Protein AF-A0A2E4J8Z8-F1 (afdb_monomer_lite)

Structure (mmCIF, N/CA/C/O backbone):
data_AF-A0A2E4J8Z8-F1
#
_entry.id   AF-A0A2E4J8Z8-F1
#
loop_
_atom_site.group_PDB
_atom_site.id
_atom_site.type_symbol
_atom_site.label_atom_id
_atom_site.label_alt_id
_atom_site.label_comp_id
_atom_site.label_asym_id
_atom_site.label_entity_id
_atom_site.label_seq_id
_atom_site.pdbx_PDB_ins_code
_atom_site.Cartn_x
_atom_site.Cartn_y
_atom_site.Cartn_z
_atom_site.occupancy
_atom_site.B_iso_or_equiv
_atom_site.auth_seq_id
_atom_site.auth_comp_id
_atom_site.auth_asym_id
_atom_site.auth_atom_id
_atom_site.pdbx_PDB_model_num
ATOM 1 N N . MET A 1 1 ? -32.009 -0.126 37.909 1.00 56.22 1 MET A N 1
ATOM 2 C CA . MET A 1 1 ? -31.741 -0.936 36.693 1.00 56.22 1 MET A CA 1
ATOM 3 C C . MET A 1 1 ? -31.894 -0.159 35.384 1.00 56.22 1 MET A C 1
ATOM 5 O O . MET A 1 1 ? -31.003 -0.263 34.553 1.00 56.22 1 MET A O 1
ATOM 9 N N . GLN A 1 2 ? -32.946 0.647 35.182 1.00 53.88 2 GLN A N 1
ATOM 10 C CA . GLN A 1 2 ? -33.152 1.379 33.915 1.00 53.88 2 GLN A CA 1
ATOM 11 C C . GLN A 1 2 ? -32.038 2.388 33.575 1.00 53.88 2 GLN A C 1
ATOM 13 O O . GLN A 1 2 ? -31.572 2.406 32.442 1.00 53.88 2 GLN A O 1
ATOM 18 N N . VAL A 1 3 ? -31.539 3.156 34.551 1.00 53.59 3 VAL A N 1
ATOM 19 C CA . VAL A 1 3 ? -30.455 4.141 34.331 1.00 53.59 3 VAL A CA 1
ATOM 20 C C . VAL A 1 3 ? -29.140 3.473 33.907 1.00 53.59 3 VAL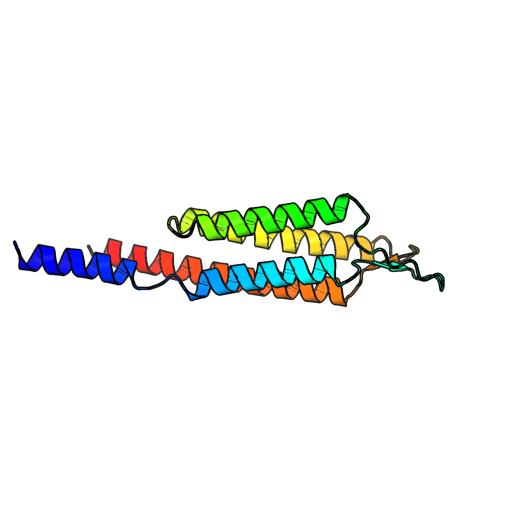 A C 1
ATOM 22 O O . VAL A 1 3 ? -28.444 3.972 33.028 1.00 53.59 3 VAL A O 1
ATOM 25 N N . TYR A 1 4 ? -28.835 2.299 34.470 1.00 54.66 4 TYR A N 1
ATOM 26 C CA . TYR A 1 4 ? -27.637 1.533 34.120 1.00 54.66 4 TYR A CA 1
ATOM 27 C C . TYR A 1 4 ? -27.708 1.012 32.680 1.00 54.66 4 TYR A C 1
ATOM 29 O O . TYR A 1 4 ? -26.746 1.150 31.933 1.00 54.66 4 TYR A O 1
ATOM 37 N N . ASN A 1 5 ? -28.876 0.514 32.255 1.00 52.84 5 ASN A N 1
ATOM 38 C CA . ASN A 1 5 ? -29.102 0.110 30.868 1.00 52.84 5 ASN A CA 1
ATOM 39 C C . ASN A 1 5 ? -29.029 1.293 29.898 1.00 52.84 5 ASN A C 1
ATOM 41 O O . ASN A 1 5 ? -28.460 1.136 28.828 1.00 52.84 5 ASN A O 1
ATOM 45 N N . ILE A 1 6 ? -29.532 2.477 30.254 1.00 56.50 6 ILE A N 1
ATOM 46 C CA . ILE A 1 6 ? -29.454 3.664 29.385 1.00 56.50 6 ILE A CA 1
ATOM 47 C C . ILE A 1 6 ? -27.998 4.121 29.208 1.00 56.50 6 ILE A C 1
ATOM 49 O O . ILE A 1 6 ? -27.589 4.418 28.088 1.00 56.50 6 ILE A O 1
ATOM 53 N N . LEU A 1 7 ? -27.191 4.108 30.275 1.00 52.78 7 LEU A N 1
ATOM 54 C CA . LEU A 1 7 ? -25.760 4.433 30.208 1.00 52.78 7 LEU A CA 1
ATOM 55 C C . LEU A 1 7 ? -24.956 3.377 29.437 1.00 52.78 7 LEU A C 1
ATOM 57 O O . LEU A 1 7 ? -24.102 3.731 28.623 1.00 52.78 7 LEU A O 1
ATOM 61 N N . PHE A 1 8 ? -25.249 2.087 29.634 1.00 54.78 8 PHE A N 1
ATOM 62 C CA . PHE A 1 8 ? -24.602 1.009 28.882 1.00 54.78 8 PHE A CA 1
ATOM 63 C C . PHE A 1 8 ? -24.938 1.089 27.395 1.00 54.78 8 PHE A C 1
ATOM 65 O O . PHE A 1 8 ? -24.037 1.032 26.558 1.00 54.78 8 PHE A O 1
ATOM 72 N N . ASN A 1 9 ? -26.216 1.283 27.074 1.00 53.25 9 ASN A N 1
ATOM 73 C CA . ASN A 1 9 ? -26.690 1.351 25.703 1.00 53.25 9 ASN A CA 1
ATOM 74 C C . ASN A 1 9 ? -26.121 2.607 25.019 1.00 53.25 9 ASN A C 1
ATOM 76 O O . ASN A 1 9 ? -25.494 2.480 23.972 1.00 53.25 9 ASN A O 1
ATOM 80 N N . ASN A 1 10 ? -26.160 3.783 25.663 1.00 52.47 10 ASN A N 1
ATOM 81 C CA . ASN A 1 10 ? -25.529 5.009 25.151 1.00 52.47 10 ASN A CA 1
ATOM 82 C C . ASN A 1 10 ? -24.019 4.873 24.936 1.00 52.47 10 ASN A C 1
ATOM 84 O O . ASN A 1 10 ? -23.537 5.290 23.889 1.00 52.47 10 ASN A O 1
ATOM 88 N N . ASN A 1 11 ? -23.272 4.230 25.837 1.00 51.75 11 ASN A N 1
ATOM 89 C CA . ASN A 1 11 ? -21.843 3.987 25.614 1.00 51.75 11 ASN A CA 1
ATOM 90 C C . ASN A 1 11 ? -21.591 3.019 24.453 1.00 51.75 11 ASN A C 1
ATOM 92 O O . ASN A 1 11 ? -20.653 3.222 23.683 1.00 51.75 11 ASN A O 1
ATOM 96 N N . THR A 1 12 ? -22.443 2.005 24.264 1.00 52.28 12 THR A N 1
ATOM 97 C CA . THR A 1 12 ? -22.362 1.159 23.065 1.00 52.28 12 THR A CA 1
ATOM 98 C C . THR A 1 12 ? -22.761 1.902 21.789 1.00 52.28 12 THR A C 1
ATOM 100 O O . THR A 1 12 ? -22.144 1.677 20.753 1.00 52.28 12 THR A O 1
ATOM 103 N N . TYR A 1 13 ? -23.718 2.835 21.843 1.00 51.72 13 TYR A N 1
ATOM 104 C CA . TYR A 1 13 ? -24.112 3.667 20.705 1.00 51.72 13 TYR A CA 1
ATOM 105 C C . TYR A 1 13 ? -23.062 4.726 20.364 1.00 51.72 13 TYR A C 1
ATOM 107 O O . TYR A 1 13 ? -22.820 4.956 19.185 1.00 51.72 13 TYR A O 1
ATOM 115 N N . ILE A 1 14 ? -22.389 5.322 21.351 1.00 49.16 14 ILE A N 1
ATOM 116 C CA . ILE A 1 14 ? -21.306 6.298 21.158 1.00 49.16 14 ILE A CA 1
ATOM 117 C C . ILE A 1 14 ? -20.052 5.600 20.615 1.00 49.16 14 ILE A C 1
ATOM 119 O O . ILE A 1 14 ? -19.503 6.058 19.617 1.00 49.16 14 ILE A O 1
ATOM 123 N N . ALA A 1 15 ? -19.668 4.435 21.153 1.00 49.53 15 ALA A N 1
ATOM 124 C CA . ALA A 1 15 ? -18.591 3.610 20.588 1.00 49.53 15 ALA A CA 1
ATOM 125 C C . ALA A 1 15 ? -18.903 3.111 19.160 1.00 49.53 15 ALA A C 1
ATOM 127 O O . ALA A 1 15 ? -18.000 2.892 18.356 1.00 49.53 15 ALA A O 1
ATOM 128 N N . LYS A 1 16 ? -20.190 2.953 18.824 1.00 50.44 16 LYS A N 1
ATOM 129 C CA . LYS A 1 16 ? -20.666 2.555 17.490 1.00 50.44 16 LYS A CA 1
ATOM 130 C C . LYS A 1 16 ? -20.801 3.738 16.516 1.00 50.44 16 LYS A C 1
ATOM 132 O O . LYS A 1 16 ? -20.585 3.543 15.324 1.00 50.44 16 LYS A O 1
ATOM 137 N N . ASN A 1 17 ? -21.111 4.948 16.999 1.00 49.94 17 ASN A N 1
ATOM 138 C CA . ASN A 1 17 ? -21.204 6.184 16.201 1.00 49.94 17 ASN A CA 1
ATOM 139 C C . ASN A 1 17 ? -19.858 6.904 16.020 1.00 49.94 17 ASN A C 1
ATOM 141 O O . ASN A 1 17 ? -19.714 7.702 15.092 1.00 49.94 17 ASN A O 1
ATOM 145 N N . MET A 1 18 ? -18.858 6.635 16.859 1.00 59.59 18 MET A N 1
ATOM 146 C CA . MET A 1 18 ? -17.564 7.312 16.824 1.00 59.59 18 MET A CA 1
ATOM 147 C C . MET A 1 18 ? -16.412 6.307 16.760 1.00 59.59 18 MET A C 1
ATOM 149 O O . MET A 1 18 ? -15.881 5.872 17.770 1.00 59.59 18 MET A O 1
ATOM 153 N N . ILE A 1 19 ? -16.014 5.951 15.540 1.00 53.97 19 ILE A N 1
ATOM 154 C CA . ILE A 1 19 ? -14.833 6.455 14.809 1.00 53.97 19 ILE A CA 1
ATOM 155 C C . ILE A 1 19 ? -14.599 5.424 13.698 1.00 53.97 19 ILE A C 1
ATOM 157 O O . ILE A 1 19 ? -14.201 4.291 13.927 1.00 53.97 19 ILE A O 1
ATOM 161 N N . GLN A 1 20 ? -14.986 5.750 12.466 1.00 53.25 20 GLN A N 1
ATOM 162 C CA . GLN A 1 20 ? -14.839 4.807 11.344 1.00 53.25 20 GLN A CA 1
ATOM 163 C C . GLN A 1 20 ? -14.728 5.496 9.981 1.00 53.25 20 GLN A C 1
ATOM 165 O O . GLN A 1 20 ? -14.405 4.854 8.991 1.00 53.25 20 GLN A O 1
ATOM 170 N N . ARG A 1 21 ? -14.962 6.815 9.903 1.00 64.94 21 ARG A N 1
ATOM 171 C CA . ARG A 1 21 ? -15.011 7.530 8.618 1.00 64.94 21 ARG A CA 1
ATOM 172 C C . ARG A 1 21 ? -13.635 7.830 8.022 1.00 64.94 21 ARG A C 1
ATOM 174 O O . ARG A 1 21 ? -13.441 7.613 6.833 1.00 64.94 21 ARG A O 1
ATOM 181 N N . LYS A 1 22 ? -12.668 8.307 8.815 1.00 72.69 22 LYS A N 1
ATOM 182 C CA . LYS A 1 22 ? -11.375 8.776 8.274 1.00 72.69 22 LYS A CA 1
ATOM 183 C C . LYS A 1 22 ? -10.485 7.635 7.764 1.00 72.69 22 LYS A C 1
ATOM 185 O O . LYS A 1 22 ? -9.834 7.788 6.741 1.00 72.69 22 LYS A O 1
ATOM 190 N 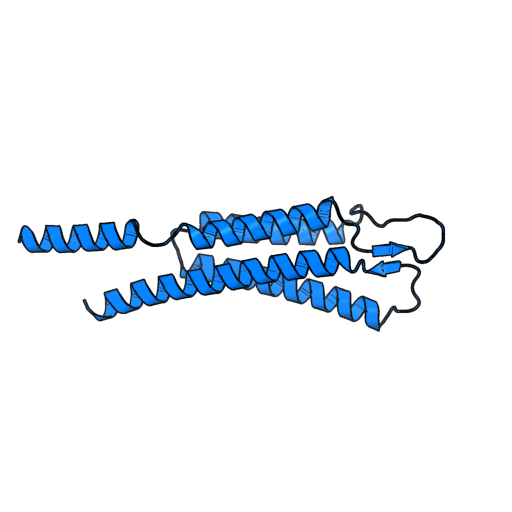N . GLN A 1 23 ? -10.496 6.477 8.426 1.00 79.94 23 GLN A N 1
ATOM 191 C CA . GLN A 1 23 ? -9.677 5.317 8.039 1.00 79.94 23 GLN A CA 1
ATOM 192 C C . GLN A 1 23 ? -10.040 4.790 6.657 1.00 79.94 23 GLN A C 1
ATOM 194 O O . GLN A 1 23 ? -9.171 4.633 5.805 1.00 79.94 23 GLN A O 1
ATOM 199 N N . THR A 1 24 ? -11.331 4.544 6.431 1.00 83.25 24 THR A N 1
ATOM 200 C CA . THR A 1 24 ? -11.825 3.990 5.172 1.00 83.25 24 THR A CA 1
ATOM 201 C C . THR A 1 24 ? -11.584 4.965 4.025 1.00 83.25 24 THR A C 1
ATOM 203 O O . THR A 1 24 ? -11.229 4.526 2.940 1.00 83.25 24 THR A O 1
ATOM 206 N N . LEU A 1 25 ? -11.662 6.281 4.276 1.00 87.56 25 LEU A N 1
ATOM 207 C CA . LEU A 1 25 ? -11.277 7.305 3.298 1.00 87.56 25 LEU A CA 1
ATOM 208 C C . LEU A 1 25 ? -9.798 7.201 2.900 1.00 87.56 25 LEU A C 1
ATOM 210 O O . LEU A 1 25 ? -9.498 7.243 1.711 1.00 87.56 25 LEU A O 1
ATOM 214 N N . TYR A 1 26 ? -8.881 7.012 3.855 1.00 90.50 26 TYR A N 1
ATOM 215 C CA . TYR A 1 26 ? -7.459 6.831 3.540 1.00 90.50 26 TYR A CA 1
ATOM 216 C C . TYR A 1 26 ? -7.183 5.536 2.763 1.00 90.50 26 TYR A C 1
ATOM 218 O O . TYR A 1 26 ? -6.367 5.546 1.843 1.00 90.50 26 TYR A O 1
ATOM 226 N N . ILE A 1 27 ? -7.878 4.440 3.091 1.00 87.44 27 ILE A N 1
ATOM 227 C CA . ILE A 1 27 ? -7.756 3.172 2.352 1.00 87.44 27 ILE A CA 1
ATOM 228 C C . ILE A 1 27 ? -8.266 3.346 0.918 1.00 87.44 27 ILE A C 1
ATOM 230 O O . ILE A 1 27 ? -7.562 2.978 -0.018 1.00 87.44 27 ILE A O 1
ATOM 234 N N . ILE A 1 28 ? -9.442 3.961 0.741 1.00 90.75 28 ILE A N 1
ATOM 235 C CA . ILE A 1 28 ? -10.038 4.218 -0.577 1.00 90.75 28 ILE A CA 1
ATOM 236 C C . ILE A 1 28 ? -9.122 5.114 -1.419 1.00 90.75 28 ILE A C 1
ATOM 238 O O . ILE A 1 28 ? -8.849 4.811 -2.581 1.00 90.75 28 ILE A O 1
ATOM 242 N N . LEU A 1 29 ? -8.602 6.192 -0.832 1.00 91.56 29 LEU A N 1
ATOM 243 C CA . LEU A 1 29 ? -7.710 7.108 -1.534 1.00 91.56 29 LEU A CA 1
ATOM 244 C C . LEU A 1 29 ? -6.415 6.408 -1.962 1.00 91.56 29 LEU A C 1
ATOM 246 O O . LEU A 1 29 ? -5.992 6.557 -3.106 1.00 91.56 29 LEU A O 1
ATOM 250 N N . SER A 1 30 ? -5.837 5.579 -1.085 1.00 90.81 30 SER A N 1
ATOM 251 C CA . SER A 1 30 ? -4.680 4.753 -1.431 1.00 90.81 30 SER A CA 1
ATOM 252 C C . SER A 1 30 ? -4.988 3.784 -2.577 1.00 90.81 30 SER A C 1
ATOM 254 O O . SER A 1 30 ? -4.226 3.727 -3.537 1.00 90.81 30 SER A O 1
ATOM 256 N N . THR A 1 31 ? -6.130 3.086 -2.554 1.00 89.56 31 THR A N 1
ATOM 257 C CA . THR A 1 31 ? -6.510 2.192 -3.663 1.00 89.56 31 THR A CA 1
ATOM 258 C C . THR A 1 31 ? -6.677 2.917 -4.984 1.00 89.56 31 THR A C 1
ATOM 260 O O . THR A 1 31 ? -6.210 2.419 -6.002 1.00 89.56 31 THR A O 1
ATOM 263 N N . ILE A 1 32 ? -7.304 4.096 -4.982 1.00 91.25 32 ILE A N 1
ATOM 264 C CA . ILE A 1 32 ? -7.479 4.890 -6.201 1.00 91.25 32 ILE A CA 1
ATOM 265 C C . ILE A 1 32 ? -6.113 5.300 -6.753 1.00 91.25 32 ILE A C 1
ATOM 267 O O . ILE A 1 32 ? -5.888 5.193 -7.955 1.00 91.25 32 ILE A O 1
ATOM 271 N N . LEU A 1 33 ? -5.185 5.711 -5.886 1.00 90.12 33 LEU A N 1
ATOM 272 C CA . LEU A 1 33 ? -3.816 6.036 -6.282 1.00 90.12 33 LEU A CA 1
ATOM 273 C C . LEU A 1 33 ? -3.083 4.826 -6.865 1.00 90.12 33 LEU A C 1
ATOM 275 O O . LEU A 1 33 ? -2.462 4.971 -7.913 1.00 90.12 33 LEU A O 1
ATOM 279 N N . VAL A 1 34 ? -3.182 3.644 -6.247 1.00 87.94 34 VAL A N 1
ATOM 280 C CA . VAL A 1 34 ? -2.571 2.401 -6.761 1.00 87.94 34 VAL A CA 1
ATOM 281 C C . VAL A 1 34 ? -3.136 2.030 -8.133 1.00 87.94 34 VAL A C 1
ATOM 283 O O . VAL A 1 34 ? -2.378 1.731 -9.050 1.00 87.94 34 VAL A O 1
ATOM 286 N N . ILE A 1 35 ? -4.457 2.102 -8.305 1.00 88.44 35 ILE A N 1
ATOM 287 C CA . ILE A 1 35 ? -5.109 1.794 -9.584 1.00 88.44 35 ILE A CA 1
ATOM 288 C C . ILE A 1 35 ? -4.703 2.811 -10.654 1.00 88.44 35 ILE A C 1
ATOM 290 O O . ILE A 1 35 ? -4.292 2.426 -11.744 1.00 88.44 35 ILE A O 1
ATOM 294 N N . CYS A 1 36 ? -4.782 4.106 -10.342 1.00 87.88 36 CYS A N 1
ATOM 295 C CA . CYS A 1 36 ? -4.454 5.177 -11.279 1.00 87.88 36 CYS A CA 1
ATOM 296 C C . CYS A 1 36 ? -2.988 5.114 -11.713 1.00 87.88 36 CYS A C 1
ATOM 298 O O . CYS A 1 36 ? -2.683 5.201 -12.895 1.00 87.88 36 CYS A O 1
ATOM 300 N N . SER A 1 37 ? -2.073 4.913 -10.773 1.00 85.56 37 SER A N 1
ATOM 301 C CA . SER A 1 37 ? -0.648 4.824 -11.086 1.00 85.56 37 SER A CA 1
ATOM 302 C C . SER A 1 37 ? -0.304 3.612 -11.937 1.00 85.56 37 SER A C 1
ATOM 304 O O . SER A 1 37 ? 0.457 3.750 -12.883 1.00 85.56 37 SER A O 1
ATOM 306 N N . MET A 1 38 ? -0.890 2.448 -11.671 1.00 79.56 38 MET A N 1
ATOM 307 C CA . MET A 1 38 ? -0.646 1.267 -12.495 1.00 79.56 38 MET A CA 1
ATOM 308 C C . MET A 1 38 ? -1.305 1.368 -13.878 1.00 79.56 38 MET A C 1
ATOM 310 O O . MET A 1 38 ? -0.679 1.027 -14.874 1.00 79.56 38 MET A O 1
ATOM 314 N N . VAL A 1 39 ? -2.527 1.888 -13.994 1.00 80.69 39 VAL A N 1
ATOM 315 C CA . VAL A 1 39 ? -3.206 1.979 -15.301 1.00 80.69 39 VAL A CA 1
ATOM 316 C C . VAL A 1 39 ? -2.674 3.134 -16.157 1.00 80.69 39 VAL A C 1
ATOM 318 O O . VAL A 1 39 ? -2.482 2.968 -17.361 1.00 80.69 39 VAL A O 1
ATOM 321 N N . CYS A 1 40 ? -2.440 4.305 -15.562 1.00 80.00 40 CYS A N 1
ATOM 322 C CA . CYS A 1 40 ? -2.143 5.534 -16.302 1.00 80.00 40 CYS A CA 1
ATOM 323 C C . CYS A 1 40 ? -0.643 5.804 -16.472 1.00 80.00 40 CYS A C 1
ATOM 325 O O . CYS A 1 40 ? -0.263 6.511 -17.406 1.00 80.00 40 CYS A O 1
ATOM 327 N N . ILE A 1 41 ? 0.213 5.297 -15.577 1.00 80.56 41 ILE A N 1
ATOM 328 C CA . ILE A 1 41 ? 1.643 5.625 -15.562 1.00 80.56 41 ILE A CA 1
ATOM 329 C C . ILE A 1 41 ? 2.448 4.376 -15.955 1.00 80.56 41 ILE A C 1
ATOM 331 O O . ILE A 1 41 ? 2.371 3.360 -15.265 1.00 80.56 41 ILE A O 1
ATOM 335 N N . PRO A 1 42 ? 3.260 4.420 -17.030 1.00 77.62 42 PRO A N 1
ATOM 336 C CA . PRO A 1 42 ? 4.137 3.303 -17.364 1.00 77.62 42 PRO A CA 1
ATOM 337 C C . PRO A 1 42 ? 5.181 3.133 -16.259 1.00 77.62 42 PRO A C 1
ATOM 339 O O . PRO A 1 42 ? 5.785 4.120 -15.832 1.00 77.62 42 PRO A O 1
ATOM 342 N N . TYR A 1 43 ? 5.405 1.902 -15.800 1.00 77.62 43 TYR A N 1
ATOM 343 C CA . TYR A 1 43 ? 6.346 1.639 -14.706 1.00 77.62 43 TYR A CA 1
ATOM 344 C C . TYR A 1 43 ? 7.809 1.733 -15.162 1.00 77.62 43 TYR A C 1
ATOM 346 O O . TYR A 1 43 ? 8.677 2.045 -14.349 1.00 77.62 43 TYR A O 1
ATOM 354 N N . ALA A 1 44 ? 8.084 1.501 -16.451 1.00 76.56 44 ALA A N 1
ATOM 355 C CA . ALA A 1 44 ? 9.405 1.625 -17.054 1.00 76.56 44 ALA A CA 1
ATOM 356 C C . ALA A 1 44 ? 9.329 2.263 -18.451 1.00 76.56 44 ALA A C 1
ATOM 358 O O . ALA A 1 44 ? 8.353 2.100 -19.188 1.00 76.56 44 ALA A O 1
ATOM 359 N N . ILE A 1 45 ? 10.369 3.014 -18.803 1.00 74.31 45 ILE A N 1
ATOM 360 C CA . ILE A 1 45 ? 10.496 3.771 -20.050 1.00 74.31 45 ILE A CA 1
ATOM 361 C C . ILE A 1 45 ? 11.765 3.298 -20.761 1.00 74.31 45 ILE A C 1
ATOM 363 O O . ILE A 1 45 ? 12.809 3.174 -20.124 1.00 74.31 45 ILE A O 1
ATOM 367 N N . SER A 1 46 ? 11.672 3.015 -22.063 1.00 71.50 46 SER A N 1
ATOM 368 C CA . SER A 1 46 ? 12.836 2.674 -22.886 1.00 71.50 46 SER A CA 1
ATOM 369 C C . SER A 1 46 ? 13.842 3.827 -22.928 1.00 71.50 46 SER A C 1
ATOM 371 O O . SER A 1 46 ? 13.466 4.985 -23.076 1.00 71.50 46 SER A O 1
ATOM 373 N N . ASN A 1 47 ? 15.124 3.492 -22.828 1.00 64.56 47 ASN A N 1
ATOM 374 C CA . ASN A 1 47 ? 16.254 4.408 -22.936 1.00 64.56 47 ASN A CA 1
ATOM 375 C C . ASN A 1 47 ? 16.670 4.649 -24.402 1.00 64.56 47 ASN A C 1
ATOM 377 O O . ASN A 1 47 ? 17.454 5.545 -24.697 1.00 64.56 47 ASN A O 1
ATOM 381 N N . SER A 1 48 ? 16.162 3.830 -25.330 1.00 59.75 48 SER A N 1
ATOM 382 C CA . SER A 1 48 ? 16.356 4.012 -26.770 1.00 59.75 48 SER A CA 1
ATOM 383 C C . SER A 1 48 ? 15.228 4.869 -27.351 1.00 59.75 48 SER A C 1
ATOM 385 O O . SER A 1 48 ? 14.082 4.718 -26.936 1.00 59.75 48 SER A O 1
ATOM 387 N N . ASN A 1 49 ? 15.534 5.716 -28.344 1.00 55.06 49 ASN A N 1
ATOM 388 C CA . ASN A 1 49 ? 14.594 6.608 -29.059 1.00 55.06 49 ASN A CA 1
ATOM 389 C C . ASN A 1 49 ? 13.411 5.892 -29.755 1.00 55.06 49 ASN A C 1
ATOM 391 O O . ASN A 1 49 ? 12.624 6.525 -30.454 1.00 55.06 49 ASN A O 1
ATOM 395 N N . LEU A 1 50 ? 13.302 4.571 -29.615 1.00 53.50 50 LEU A N 1
ATOM 396 C CA . LEU A 1 50 ? 12.125 3.803 -29.980 1.00 53.50 50 LEU A CA 1
ATOM 397 C C . LEU A 1 50 ? 11.195 3.803 -28.764 1.00 53.50 50 LEU A C 1
ATOM 399 O O . LEU A 1 50 ? 11.519 3.206 -27.735 1.00 53.50 50 LEU A O 1
ATOM 403 N N . ASP A 1 51 ? 10.062 4.495 -28.904 1.00 53.19 51 ASP A N 1
ATOM 404 C CA . ASP A 1 51 ? 8.993 4.747 -27.924 1.00 53.19 51 ASP A CA 1
ATOM 405 C C . ASP A 1 51 ? 8.297 3.475 -27.384 1.00 53.19 51 ASP A C 1
ATOM 407 O O . ASP A 1 51 ? 7.070 3.366 -27.318 1.00 53.19 51 ASP A O 1
ATOM 411 N N . HIS A 1 52 ? 9.056 2.479 -26.940 1.00 55.06 52 HIS A N 1
ATOM 412 C CA . HIS A 1 52 ? 8.531 1.359 -26.181 1.00 55.06 52 HIS A CA 1
ATOM 413 C C . HIS A 1 52 ? 8.350 1.792 -24.728 1.00 55.06 52 HIS A C 1
ATOM 415 O O . HIS A 1 52 ? 9.177 1.555 -23.847 1.00 55.06 52 HIS A O 1
ATOM 421 N N . LYS A 1 53 ? 7.223 2.461 -24.477 1.00 56.84 53 LYS A N 1
ATOM 422 C CA . LYS A 1 53 ? 6.660 2.574 -23.132 1.00 56.84 53 LYS A CA 1
ATOM 423 C C . LYS A 1 53 ? 6.165 1.185 -22.744 1.00 56.84 53 LYS A C 1
ATOM 425 O O . LYS A 1 53 ? 5.196 0.702 -23.333 1.00 56.84 53 LYS A O 1
ATOM 430 N N . LEU A 1 54 ? 6.798 0.555 -21.754 1.00 56.94 54 LEU A N 1
ATOM 431 C CA . LEU A 1 54 ? 6.211 -0.614 -21.105 1.00 56.94 54 LEU A CA 1
ATOM 432 C C . LEU A 1 54 ? 5.040 -0.140 -20.239 1.00 56.94 54 LEU A C 1
ATOM 434 O O . LEU A 1 54 ? 5.139 0.102 -19.036 1.00 56.94 54 LEU A O 1
ATOM 438 N N . LEU A 1 55 ? 3.910 0.054 -20.912 1.00 52.88 55 LEU A N 1
ATOM 439 C CA . LEU A 1 55 ? 2.599 0.020 -20.289 1.00 52.88 55 LEU A CA 1
ATOM 440 C C . LEU A 1 55 ? 2.318 -1.412 -19.844 1.00 52.88 55 LEU A C 1
ATOM 442 O O . LEU A 1 55 ? 2.882 -2.363 -20.385 1.00 52.88 55 LEU A O 1
ATOM 446 N N . ILE A 1 56 ? 1.435 -1.556 -18.861 1.00 52.31 56 ILE A N 1
ATOM 447 C CA . ILE A 1 56 ? 1.037 -2.838 -18.283 1.00 52.31 56 ILE A CA 1
ATOM 448 C C . ILE A 1 56 ? 0.382 -3.732 -19.355 1.00 52.31 56 ILE A C 1
ATOM 450 O O . ILE A 1 56 ? -0.832 -3.770 -19.525 1.00 52.31 56 ILE A O 1
ATOM 454 N N . LYS A 1 57 ? 1.215 -4.442 -20.112 1.00 50.41 57 LYS A N 1
ATOM 455 C CA . LYS A 1 57 ? 0.893 -5.664 -20.857 1.00 50.41 57 LYS A CA 1
ATOM 456 C C . LYS A 1 57 ? 1.625 -6.874 -20.274 1.00 50.41 57 LYS A C 1
ATOM 458 O O . LYS A 1 57 ? 1.251 -8.002 -20.578 1.00 50.41 57 LYS A O 1
ATOM 463 N N . ASP A 1 58 ? 2.601 -6.639 -19.397 1.00 60.56 58 ASP A N 1
ATOM 464 C CA . ASP A 1 58 ? 3.313 -7.692 -18.685 1.00 60.56 58 ASP A CA 1
ATOM 465 C C . ASP A 1 58 ? 2.459 -8.268 -17.554 1.00 60.56 58 ASP A C 1
ATOM 467 O O . ASP A 1 58 ? 1.962 -7.558 -16.671 1.00 60.56 58 ASP A O 1
ATOM 471 N N . SER A 1 59 ? 2.321 -9.593 -17.572 1.00 64.25 59 SER A N 1
ATOM 472 C CA . SER A 1 59 ? 1.523 -10.375 -16.623 1.00 64.25 59 SER A CA 1
ATOM 473 C C . SER A 1 59 ? 1.931 -10.141 -15.165 1.00 64.25 59 SER A C 1
ATOM 475 O O . SER A 1 59 ? 1.073 -10.123 -14.283 1.00 64.25 59 SER A O 1
ATOM 477 N N . ALA A 1 60 ? 3.216 -9.889 -14.902 1.00 70.69 60 ALA A N 1
ATOM 478 C CA . ALA A 1 60 ? 3.740 -9.699 -13.553 1.00 70.69 60 ALA A CA 1
ATOM 479 C C . ALA A 1 60 ? 3.197 -8.435 -12.859 1.00 70.69 60 ALA A C 1
ATOM 481 O O . ALA A 1 60 ? 2.814 -8.495 -11.691 1.00 70.69 60 ALA A O 1
ATOM 482 N N . ALA A 1 61 ? 3.112 -7.298 -13.558 1.00 72.00 61 ALA A N 1
ATOM 483 C CA . ALA A 1 61 ? 2.628 -6.045 -12.967 1.00 72.00 61 ALA A CA 1
ATOM 484 C C . ALA A 1 61 ? 1.116 -6.085 -12.670 1.00 72.00 61 ALA A C 1
ATOM 486 O O . ALA A 1 61 ? 0.669 -5.545 -11.656 1.00 72.00 61 ALA A O 1
ATOM 487 N N . LEU A 1 62 ? 0.338 -6.786 -13.506 1.00 76.50 62 LEU A N 1
ATOM 488 C CA . LEU A 1 62 ? -1.093 -7.020 -13.272 1.00 76.50 62 LEU A CA 1
ATOM 489 C C . LEU A 1 62 ? -1.347 -7.854 -12.016 1.00 76.50 62 LEU A C 1
ATOM 491 O O . LEU A 1 62 ? -2.280 -7.566 -11.268 1.00 76.50 62 LEU A O 1
ATOM 495 N N . ILE A 1 63 ? -0.512 -8.862 -11.754 1.00 82.56 63 ILE A N 1
ATOM 496 C CA . ILE A 1 63 ? -0.641 -9.704 -10.558 1.00 82.56 63 ILE A CA 1
ATOM 497 C C . ILE A 1 63 ? -0.482 -8.857 -9.289 1.00 82.56 63 ILE A C 1
ATOM 499 O O . ILE A 1 63 ? -1.294 -8.974 -8.369 1.00 82.56 63 ILE A O 1
ATOM 503 N N . TRP A 1 64 ? 0.501 -7.952 -9.260 1.00 81.88 64 TRP A N 1
ATOM 504 C CA . TRP A 1 64 ? 0.694 -7.026 -8.140 1.00 81.88 64 TRP A CA 1
ATOM 505 C C . TRP A 1 64 ? -0.496 -6.081 -7.950 1.00 81.88 64 TRP A C 1
ATOM 507 O O . TRP A 1 64 ? -0.972 -5.931 -6.824 1.00 81.88 64 TRP A O 1
ATOM 517 N N . LEU A 1 65 ? -1.029 -5.500 -9.032 1.00 83.44 65 LEU A N 1
ATOM 518 C CA . LEU A 1 65 ? -2.233 -4.660 -8.978 1.00 83.44 65 LEU A CA 1
ATOM 519 C C . LEU A 1 65 ? -3.399 -5.398 -8.311 1.00 83.44 65 LEU A C 1
ATOM 521 O O . LEU A 1 65 ? -4.031 -4.879 -7.387 1.00 83.44 65 LEU A O 1
ATOM 525 N N . ILE A 1 66 ? -3.689 -6.604 -8.803 1.00 86.56 66 ILE A N 1
ATOM 526 C CA . ILE A 1 66 ? -4.802 -7.431 -8.334 1.00 86.56 66 ILE A CA 1
ATOM 527 C C . ILE A 1 66 ? -4.609 -7.755 -6.853 1.00 86.56 66 ILE A C 1
ATOM 529 O O . ILE A 1 66 ? -5.548 -7.609 -6.070 1.00 86.56 66 ILE A O 1
ATOM 533 N N . PHE A 1 67 ? -3.387 -8.107 -6.451 1.00 88.25 67 PHE A N 1
ATOM 534 C CA . PHE A 1 67 ? -3.049 -8.376 -5.059 1.00 88.25 67 PHE A CA 1
ATOM 535 C C . PHE A 1 67 ? -3.341 -7.168 -4.151 1.00 88.25 67 PHE A C 1
ATOM 537 O O . PHE A 1 67 ? -4.089 -7.301 -3.179 1.00 88.25 67 PHE A O 1
ATOM 544 N N . PHE A 1 68 ? -2.844 -5.974 -4.499 1.00 88.56 68 PHE A N 1
ATOM 545 C CA . PHE A 1 68 ? -3.080 -4.758 -3.709 1.00 88.56 68 PHE A CA 1
ATOM 546 C C . PHE A 1 68 ? -4.561 -4.382 -3.628 1.00 88.56 68 PHE A C 1
ATOM 548 O O . PHE A 1 68 ? -5.053 -3.998 -2.558 1.00 88.56 68 PHE A O 1
ATOM 555 N N . CYS A 1 69 ? -5.282 -4.514 -4.744 1.00 87.69 69 CYS A N 1
ATOM 556 C CA . CYS A 1 69 ? -6.711 -4.232 -4.804 1.00 87.69 69 CYS A CA 1
ATOM 557 C C . CYS A 1 69 ? -7.500 -5.183 -3.903 1.00 87.69 69 CYS A C 1
ATOM 559 O O . CYS A 1 69 ? -8.287 -4.714 -3.082 1.00 87.69 69 CYS A O 1
ATOM 561 N N . ILE A 1 70 ? -7.252 -6.494 -3.992 1.00 90.38 70 ILE A N 1
ATOM 562 C CA . ILE A 1 70 ? -7.934 -7.506 -3.174 1.00 90.38 70 ILE A CA 1
ATOM 563 C C . ILE A 1 70 ? -7.703 -7.240 -1.684 1.00 90.38 70 ILE A C 1
ATOM 565 O O . ILE A 1 70 ? -8.662 -7.199 -0.914 1.00 90.38 70 ILE A O 1
ATOM 569 N N . PHE A 1 71 ? -6.458 -6.995 -1.270 1.00 89.25 71 PHE A N 1
ATOM 570 C CA . PHE A 1 71 ? -6.136 -6.753 0.139 1.00 89.25 71 PHE A CA 1
ATOM 571 C C . PHE A 1 71 ? -6.824 -5.503 0.695 1.00 89.25 71 PHE A C 1
ATOM 573 O O . PHE A 1 71 ? -7.367 -5.538 1.803 1.00 89.25 71 PHE A O 1
ATOM 580 N N . SER A 1 72 ? -6.869 -4.413 -0.072 1.00 87.88 72 SER A N 1
ATOM 581 C CA . SER A 1 72 ? -7.569 -3.198 0.354 1.00 87.88 72 SER A CA 1
ATOM 582 C C . SER A 1 72 ? -9.082 -3.389 0.386 1.00 87.88 72 SER A C 1
ATOM 584 O O . SER A 1 72 ? -9.745 -2.890 1.293 1.00 87.88 72 SER A O 1
ATOM 586 N N . LEU A 1 73 ? -9.637 -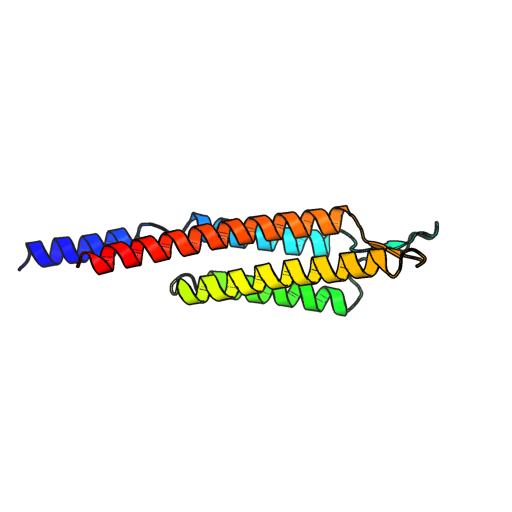4.141 -0.564 1.00 89.94 73 LEU A N 1
ATOM 587 C CA . LEU A 1 73 ? -11.064 -4.444 -0.623 1.00 89.94 73 LEU A CA 1
ATOM 588 C C . LEU A 1 73 ? -11.489 -5.284 0.590 1.00 89.94 73 LEU A C 1
ATOM 590 O O . LEU A 1 73 ? -12.468 -4.959 1.265 1.00 89.94 73 LEU A O 1
ATOM 594 N N . ILE A 1 74 ? -10.692 -6.298 0.945 1.00 89.12 74 ILE A N 1
ATOM 595 C CA . ILE A 1 74 ? -10.888 -7.081 2.170 1.00 89.12 74 ILE A CA 1
ATOM 596 C C . ILE A 1 74 ? -10.772 -6.180 3.406 1.00 89.12 74 ILE A C 1
ATOM 598 O O . ILE A 1 74 ? -11.618 -6.267 4.298 1.00 89.12 74 ILE A O 1
ATOM 602 N N . ALA A 1 75 ? -9.787 -5.276 3.458 1.00 87.06 75 ALA A N 1
ATOM 603 C CA . ALA A 1 75 ? -9.642 -4.329 4.564 1.00 87.06 75 ALA A CA 1
ATOM 604 C C . ALA A 1 75 ? -10.878 -3.424 4.732 1.00 87.06 75 ALA A C 1
ATOM 606 O O . ALA A 1 75 ? -11.294 -3.156 5.861 1.00 87.06 75 ALA A O 1
ATOM 607 N N . ILE A 1 76 ? -11.499 -2.988 3.631 1.00 86.56 76 ILE A N 1
ATOM 608 C CA . ILE A 1 76 ? -12.734 -2.190 3.653 1.00 86.56 76 ILE A CA 1
ATOM 609 C C . ILE A 1 76 ? -13.900 -3.015 4.213 1.00 86.56 76 ILE A C 1
ATOM 611 O O . ILE A 1 76 ? -14.595 -2.550 5.116 1.00 86.56 76 ILE A O 1
ATOM 615 N N . PHE A 1 77 ? -14.092 -4.257 3.758 1.00 86.75 77 PHE A N 1
ATOM 616 C CA . PHE A 1 77 ? -15.166 -5.122 4.269 1.00 86.75 77 PHE A CA 1
ATOM 617 C C . PHE A 1 77 ? -14.959 -5.558 5.723 1.00 86.75 77 PHE A C 1
ATOM 619 O O . PHE A 1 77 ? -15.926 -5.782 6.453 1.00 86.75 77 PHE A O 1
ATOM 626 N N . LYS A 1 78 ? -13.708 -5.627 6.186 1.00 83.25 78 LYS A N 1
ATOM 627 C CA . LYS A 1 78 ? -13.354 -5.954 7.572 1.00 83.25 78 LYS A CA 1
ATOM 628 C C . LYS A 1 78 ? -13.491 -4.780 8.544 1.00 83.25 78 LYS A C 1
ATOM 630 O O . LYS A 1 78 ? -13.032 -4.899 9.676 1.00 83.25 78 LYS A O 1
ATOM 635 N N . PHE A 1 79 ? -14.201 -3.710 8.174 1.00 77.38 79 PHE A N 1
ATOM 636 C CA . PHE A 1 79 ? -14.426 -2.530 9.020 1.00 77.38 79 PHE A CA 1
ATOM 637 C C . PHE A 1 79 ? -14.891 -2.857 10.449 1.00 77.38 79 PHE A C 1
ATOM 639 O O . PHE A 1 79 ? -14.486 -2.184 11.394 1.00 77.38 79 PHE A O 1
ATOM 646 N N . LYS A 1 80 ? -15.708 -3.903 10.630 1.00 75.62 80 LYS A N 1
ATOM 647 C CA . LYS A 1 80 ? -16.215 -4.314 11.952 1.00 75.62 80 LYS A CA 1
ATOM 648 C C . LYS A 1 80 ? -15.128 -4.878 12.875 1.00 75.62 80 LYS A C 1
ATOM 650 O O . LYS A 1 80 ? -15.222 -4.701 14.084 1.00 75.62 80 LYS A O 1
ATOM 655 N N . ASN A 1 81 ? -14.099 -5.517 12.318 1.00 82.38 81 ASN A N 1
ATOM 656 C CA . ASN A 1 81 ? -13.024 -6.160 13.071 1.00 82.38 81 ASN A CA 1
ATOM 657 C C . ASN A 1 81 ? -11.734 -5.349 12.930 1.00 82.38 81 ASN A C 1
ATOM 659 O O . ASN A 1 81 ? -10.918 -5.630 12.053 1.00 82.38 81 ASN A O 1
ATOM 663 N N . ARG A 1 82 ? -11.530 -4.376 13.824 1.00 81.81 82 ARG A N 1
ATOM 664 C CA . ARG A 1 82 ? -10.345 -3.493 13.843 1.00 81.81 82 ARG A CA 1
ATOM 665 C C . ARG A 1 82 ? -9.004 -4.219 13.762 1.00 81.81 82 ARG A C 1
ATOM 667 O O . ARG A 1 82 ? -8.254 -3.881 12.850 1.00 81.81 82 ARG A O 1
ATOM 674 N N . PRO A 1 83 ? -8.720 -5.255 14.574 1.00 84.12 83 PRO A N 1
ATOM 675 C CA . PRO A 1 83 ? -7.439 -5.955 14.489 1.00 84.12 83 PRO A CA 1
ATOM 676 C C . PRO A 1 83 ? -7.232 -6.633 13.126 1.00 84.12 83 PRO A C 1
ATOM 678 O O . PRO A 1 83 ? -6.142 -6.583 12.559 1.00 84.12 83 PRO A O 1
ATOM 681 N N . GLN A 1 84 ? -8.293 -7.208 12.542 1.00 87.56 84 GLN A N 1
ATOM 682 C CA . GLN A 1 84 ? -8.219 -7.804 11.202 1.00 87.56 84 GLN A CA 1
ATOM 683 C C . GLN A 1 84 ? -8.015 -6.728 10.130 1.00 87.56 84 GLN A C 1
ATOM 685 O O . GLN A 1 84 ? -7.174 -6.893 9.253 1.00 87.56 84 GLN A O 1
ATOM 690 N N . GLN A 1 85 ? -8.740 -5.610 10.211 1.00 87.88 85 GLN A N 1
ATOM 691 C CA . GLN A 1 85 ? -8.572 -4.470 9.309 1.00 87.88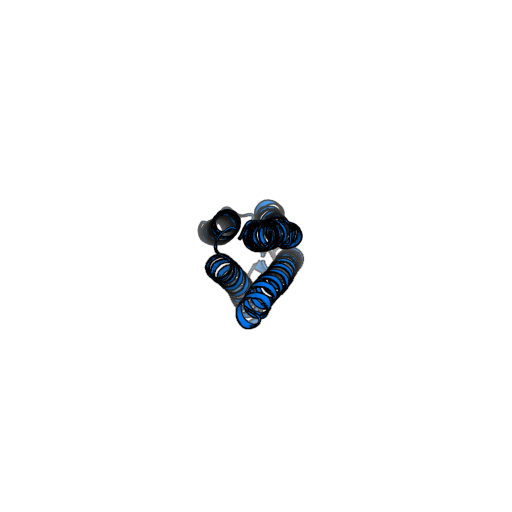 85 GLN A CA 1
ATOM 692 C C . GLN A 1 85 ? -7.131 -3.934 9.350 1.00 87.88 85 GLN A C 1
ATOM 694 O O . GLN A 1 85 ? -6.541 -3.665 8.304 1.00 87.88 85 GLN A O 1
ATOM 699 N N . LEU A 1 86 ? -6.548 -3.840 10.546 1.00 89.44 86 LEU A N 1
ATOM 700 C CA . LEU A 1 86 ? -5.174 -3.400 10.773 1.00 89.44 86 LEU A CA 1
ATOM 701 C C . LEU A 1 86 ? -4.162 -4.363 10.130 1.00 89.44 86 LEU A C 1
ATOM 703 O O . LEU A 1 86 ? -3.239 -3.900 9.461 1.00 89.44 86 LEU A O 1
ATOM 707 N N . TYR A 1 87 ? -4.373 -5.678 10.254 1.00 92.19 87 TYR A N 1
ATOM 708 C CA . TYR A 1 87 ? -3.542 -6.701 9.610 1.00 92.19 87 TYR A CA 1
ATOM 709 C C . TYR A 1 87 ? -3.524 -6.560 8.080 1.00 92.19 87 TYR A C 1
ATOM 711 O O . TYR A 1 87 ? -2.449 -6.505 7.484 1.00 92.19 87 TYR A O 1
ATOM 719 N N . TYR A 1 88 ? -4.690 -6.415 7.438 1.00 91.81 88 TYR A N 1
ATOM 720 C CA . TYR A 1 88 ? -4.755 -6.244 5.979 1.00 91.81 88 TYR A CA 1
ATOM 721 C C . TYR A 1 88 ? -4.110 -4.935 5.513 1.00 91.81 88 TYR A C 1
ATOM 723 O O . TYR A 1 88 ? -3.370 -4.935 4.531 1.00 91.81 88 TYR A O 1
ATOM 731 N N . VAL A 1 89 ? -4.329 -3.826 6.229 1.00 92.38 89 VAL A N 1
ATOM 732 C CA . VAL A 1 89 ? -3.699 -2.532 5.907 1.00 92.38 89 VAL A CA 1
ATOM 733 C C . VAL A 1 89 ? -2.179 -2.593 6.080 1.00 92.38 89 VAL A C 1
ATOM 735 O O . VAL A 1 89 ? -1.449 -2.052 5.251 1.00 92.38 89 VAL A O 1
ATOM 738 N N . GLN A 1 90 ? -1.684 -3.268 7.121 1.00 92.69 90 GLN A N 1
ATOM 739 C CA . GLN A 1 90 ? -0.251 -3.491 7.322 1.00 92.69 90 GLN A CA 1
ATOM 740 C C . GLN A 1 90 ? 0.356 -4.372 6.233 1.00 92.69 90 GLN A C 1
ATOM 742 O O . GLN A 1 90 ? 1.416 -4.026 5.717 1.00 92.69 90 GLN A O 1
ATOM 747 N N . GLY A 1 91 ? -0.319 -5.462 5.863 1.00 92.88 91 GLY A N 1
ATOM 748 C CA . GLY A 1 91 ? 0.103 -6.329 4.765 1.00 92.88 91 GLY A CA 1
ATOM 749 C C . GLY A 1 91 ? 0.203 -5.561 3.449 1.00 92.88 91 GLY A C 1
ATOM 750 O O . GLY A 1 91 ? 1.223 -5.643 2.770 1.00 92.88 91 GLY A O 1
ATOM 751 N N . ASN A 1 92 ? -0.795 -4.727 3.140 1.00 92.88 92 ASN A N 1
ATOM 752 C CA . ASN A 1 92 ? -0.768 -3.905 1.932 1.00 92.88 92 ASN A CA 1
ATOM 753 C C . ASN A 1 92 ? 0.354 -2.865 1.944 1.00 92.88 92 ASN A C 1
ATOM 755 O O . ASN A 1 92 ? 1.054 -2.695 0.949 1.00 92.88 92 ASN A O 1
ATOM 759 N N . LEU A 1 93 ? 0.570 -2.202 3.081 1.00 93.88 93 LEU A N 1
ATOM 760 C CA . LEU A 1 93 ? 1.672 -1.256 3.243 1.00 93.88 93 LEU A CA 1
ATOM 761 C C . LEU A 1 93 ? 3.039 -1.935 3.064 1.00 93.88 93 LEU A C 1
ATOM 763 O O . LEU A 1 93 ? 3.895 -1.399 2.365 1.00 93.88 93 LEU A O 1
ATOM 767 N N . LEU A 1 94 ? 3.236 -3.118 3.654 1.00 94.12 94 LEU A N 1
ATOM 768 C CA . LEU A 1 94 ? 4.460 -3.903 3.479 1.00 94.12 94 LEU A CA 1
ATOM 769 C C . LEU A 1 94 ? 4.650 -4.345 2.028 1.00 94.12 94 LEU A C 1
ATOM 771 O O . LEU A 1 94 ? 5.765 -4.268 1.520 1.00 94.12 94 LEU A O 1
ATOM 775 N N . GLY A 1 95 ? 3.575 -4.746 1.348 1.00 92.00 95 GLY A N 1
ATOM 776 C CA . GLY A 1 95 ? 3.627 -5.101 -0.066 1.00 92.00 95 GLY A CA 1
ATOM 777 C C . GLY A 1 95 ? 4.068 -3.925 -0.944 1.00 92.00 95 GLY A C 1
ATOM 778 O O . GLY A 1 95 ? 4.941 -4.103 -1.789 1.00 92.00 95 GLY A O 1
ATOM 779 N N . ILE A 1 96 ? 3.546 -2.712 -0.710 1.00 92.00 96 ILE A N 1
ATOM 780 C CA . ILE A 1 96 ? 3.967 -1.515 -1.462 1.00 92.00 96 ILE A CA 1
ATOM 781 C C . ILE A 1 96 ? 5.444 -1.205 -1.202 1.00 92.00 96 ILE A C 1
ATOM 783 O O . ILE A 1 96 ? 6.190 -0.935 -2.140 1.00 92.00 96 ILE A O 1
ATOM 787 N N . ILE A 1 97 ? 5.891 -1.278 0.055 1.00 93.38 97 ILE A N 1
ATOM 788 C CA . ILE A 1 97 ? 7.302 -1.060 0.408 1.00 93.38 97 ILE A CA 1
ATOM 789 C C . ILE A 1 97 ? 8.199 -2.109 -0.263 1.00 93.38 97 ILE A C 1
ATOM 791 O O . ILE A 1 97 ? 9.247 -1.760 -0.801 1.00 93.38 97 ILE A O 1
ATOM 795 N N . SER A 1 98 ? 7.785 -3.379 -0.269 1.00 92.19 98 SER A N 1
ATOM 796 C CA . SER A 1 98 ? 8.514 -4.460 -0.935 1.00 92.19 98 SER A CA 1
ATOM 797 C C . SER A 1 98 ? 8.620 -4.223 -2.441 1.00 92.19 98 SER A C 1
ATOM 799 O O . SER A 1 98 ? 9.712 -4.342 -2.990 1.00 92.19 98 SER A O 1
ATOM 801 N N . LEU A 1 99 ? 7.532 -3.807 -3.095 1.00 89.44 99 LEU A N 1
ATOM 802 C CA . LEU A 1 99 ? 7.541 -3.463 -4.516 1.00 89.44 99 LEU A CA 1
ATOM 803 C C . LEU A 1 99 ? 8.499 -2.298 -4.807 1.00 89.44 99 LEU A C 1
ATOM 805 O O . LEU A 1 99 ? 9.298 -2.382 -5.736 1.00 89.44 99 LEU A O 1
ATOM 809 N N . LEU A 1 100 ? 8.471 -1.239 -3.993 1.00 90.31 100 LEU A N 1
ATOM 810 C CA . LEU A 1 100 ? 9.386 -0.102 -4.130 1.00 90.31 100 LEU A CA 1
ATOM 811 C C . LEU A 1 100 ? 10.854 -0.514 -3.946 1.00 90.31 100 LEU A C 1
ATOM 813 O O . LEU A 1 100 ? 11.708 -0.064 -4.706 1.00 90.31 100 LEU A O 1
ATOM 817 N N . LEU A 1 101 ? 11.147 -1.394 -2.984 1.00 91.06 101 LEU A N 1
ATOM 818 C CA . LEU A 1 101 ? 12.489 -1.946 -2.775 1.00 91.06 101 LEU A CA 1
ATOM 819 C C . LEU A 1 101 ? 12.963 -2.769 -3.976 1.00 91.06 101 LEU A C 1
ATOM 821 O O . LEU A 1 101 ? 14.105 -2.609 -4.397 1.00 91.06 101 LEU A O 1
ATOM 825 N N . ILE A 1 102 ? 12.094 -3.609 -4.550 1.00 87.88 102 ILE A N 1
ATOM 826 C CA . ILE A 1 102 ? 12.408 -4.406 -5.746 1.00 87.88 102 ILE A CA 1
ATOM 827 C C . ILE A 1 102 ? 12.704 -3.488 -6.935 1.00 87.88 102 ILE A C 1
ATOM 829 O O . ILE A 1 102 ? 13.706 -3.684 -7.618 1.00 87.88 102 ILE A O 1
ATOM 833 N N . LEU A 1 103 ? 11.880 -2.460 -7.158 1.00 85.38 103 LEU A N 1
ATOM 834 C CA . LEU A 1 103 ? 12.106 -1.467 -8.212 1.00 85.38 103 LEU A CA 1
ATOM 835 C C . LEU A 1 103 ? 13.419 -0.704 -7.998 1.00 85.38 103 LEU A C 1
ATOM 837 O O . LEU A 1 103 ? 14.201 -0.523 -8.927 1.00 85.38 103 LEU A O 1
ATOM 841 N N . TYR A 1 104 ? 13.700 -0.277 -6.770 1.00 86.75 104 TYR A N 1
ATOM 842 C CA . TYR A 1 104 ? 14.937 0.433 -6.465 1.00 86.75 104 TYR A CA 1
ATOM 843 C C . TYR A 1 104 ? 16.178 -0.451 -6.654 1.00 86.75 104 TYR A C 1
ATOM 845 O O . TYR A 1 104 ? 17.142 -0.026 -7.289 1.00 86.75 104 TYR A O 1
ATOM 853 N N . ALA A 1 105 ? 16.135 -1.698 -6.177 1.00 87.38 105 ALA A N 1
ATOM 854 C CA . ALA A 1 105 ? 17.194 -2.673 -6.412 1.00 87.38 105 ALA A CA 1
ATOM 855 C C . ALA A 1 105 ? 17.384 -2.919 -7.915 1.00 87.38 105 ALA A C 1
ATOM 857 O O . ALA A 1 105 ? 18.513 -2.893 -8.396 1.00 87.38 105 ALA A O 1
ATOM 858 N N . TYR A 1 106 ? 16.292 -3.071 -8.671 1.00 81.38 106 TYR A N 1
ATOM 859 C CA . TYR A 1 106 ? 16.362 -3.228 -10.120 1.00 81.38 106 TYR A CA 1
ATOM 860 C C . TYR A 1 106 ? 17.079 -2.040 -10.778 1.00 81.38 106 TYR A C 1
ATOM 862 O O . TYR A 1 106 ? 18.023 -2.253 -11.531 1.00 81.38 106 TYR A O 1
ATOM 870 N N . ASN A 1 107 ? 16.727 -0.798 -10.431 1.00 80.56 107 ASN A N 1
ATOM 871 C CA . ASN A 1 107 ? 17.430 0.387 -10.940 1.00 80.56 107 ASN A CA 1
ATOM 872 C C . ASN A 1 107 ? 18.930 0.385 -10.620 1.00 80.56 107 ASN A C 1
ATOM 874 O O . ASN A 1 107 ? 19.715 0.790 -11.468 1.00 80.56 107 ASN A O 1
ATOM 878 N N . LEU A 1 108 ? 19.331 -0.034 -9.415 1.00 81.75 108 LEU A N 1
ATOM 879 C CA . LEU A 1 108 ? 20.738 -0.033 -9.003 1.00 81.75 108 LEU A CA 1
ATOM 880 C C . LEU A 1 108 ? 21.566 -1.107 -9.718 1.00 81.75 108 LEU A C 1
ATOM 882 O O . LEU A 1 108 ? 22.682 -0.831 -10.154 1.00 81.75 108 LEU A O 1
ATOM 886 N N . TYR A 1 109 ? 21.035 -2.326 -9.831 1.00 79.94 109 TYR A N 1
ATOM 887 C CA . TYR A 1 109 ? 21.762 -3.454 -10.421 1.00 79.94 109 TYR A CA 1
ATOM 888 C C . TYR A 1 109 ? 21.740 -3.445 -11.950 1.00 79.94 109 TYR A C 1
ATOM 890 O O . TYR A 1 109 ? 22.670 -3.943 -12.579 1.00 79.94 109 TYR A O 1
ATOM 898 N N . TYR A 1 110 ? 20.704 -2.862 -12.549 1.00 71.00 110 TYR A N 1
ATOM 899 C CA . TYR A 1 110 ? 20.465 -2.913 -13.987 1.00 71.00 110 TYR A CA 1
ATOM 900 C C . TYR A 1 110 ? 20.585 -1.544 -14.667 1.00 71.00 110 TYR A C 1
ATOM 902 O O . TYR A 1 110 ? 19.970 -1.308 -15.703 1.00 71.00 110 TYR A O 1
ATOM 910 N N . THR A 1 111 ? 21.427 -0.656 -14.131 1.00 58.75 111 THR A N 1
ATOM 911 C CA . THR A 1 111 ? 21.683 0.710 -14.643 1.00 58.75 111 THR A CA 1
ATOM 912 C C . THR A 1 111 ? 22.041 0.795 -16.136 1.00 58.75 111 THR A C 1
ATOM 914 O O . THR A 1 111 ? 21.926 1.869 -16.721 1.00 58.75 111 THR A O 1
ATOM 917 N N . GLN A 1 112 ? 22.452 -0.313 -16.765 1.00 55.34 112 GLN A N 1
ATOM 918 C CA . GLN A 1 112 ? 22.814 -0.399 -18.186 1.00 55.34 112 GLN A CA 1
ATOM 919 C C . GLN A 1 112 ? 21.724 -1.002 -19.094 1.00 55.34 112 GLN A C 1
ATOM 921 O O . GLN A 1 112 ? 21.959 -1.180 -20.289 1.00 55.34 112 GLN A O 1
ATOM 926 N N . LEU A 1 113 ? 20.545 -1.346 -18.565 1.00 60.12 113 LEU A N 1
ATOM 927 C CA . LEU A 1 113 ? 19.470 -1.931 -19.368 1.00 60.12 113 LEU A CA 1
ATOM 928 C C . LEU A 1 113 ? 18.731 -0.886 -20.210 1.00 60.12 113 LEU A C 1
ATOM 930 O O . LEU A 1 113 ? 18.683 0.305 -19.909 1.00 60.12 113 LEU A O 1
ATOM 934 N N . THR A 1 114 ? 18.091 -1.375 -21.271 1.00 64.19 114 THR A N 1
ATOM 935 C CA . THR A 1 114 ? 17.275 -0.606 -22.219 1.00 64.19 114 THR A CA 1
ATOM 936 C C . THR A 1 114 ? 16.077 0.096 -21.586 1.00 64.19 114 THR A C 1
ATOM 938 O O . THR A 1 114 ? 15.390 0.804 -22.306 1.00 64.19 114 THR A O 1
ATOM 941 N N . TYR A 1 115 ? 15.799 -0.082 -20.290 1.00 69.38 115 TYR A N 1
ATOM 942 C CA . TYR A 1 115 ? 14.624 0.452 -19.608 1.00 69.38 115 TYR A CA 1
ATOM 943 C C . TYR A 1 115 ? 14.991 1.095 -18.269 1.00 69.38 115 TYR A C 1
ATOM 945 O O . TYR A 1 115 ? 15.659 0.483 -17.440 1.00 69.38 115 TYR A O 1
ATOM 953 N N . ILE A 1 116 ? 14.493 2.309 -18.041 1.00 76.50 116 ILE A N 1
ATOM 954 C CA . ILE A 1 116 ? 14.609 3.051 -16.784 1.00 76.50 116 ILE A CA 1
ATOM 955 C C . ILE A 1 116 ? 13.253 3.023 -16.083 1.00 76.50 116 ILE A C 1
ATOM 957 O O . ILE A 1 116 ? 12.221 3.282 -16.707 1.00 76.50 116 ILE A O 1
ATOM 961 N N . ILE A 1 117 ? 13.230 2.741 -14.780 1.00 81.19 117 ILE A N 1
ATOM 962 C CA . ILE A 1 117 ? 11.986 2.803 -14.004 1.00 81.19 117 ILE A CA 1
ATOM 963 C C . ILE A 1 117 ? 11.502 4.250 -13.917 1.00 81.19 117 ILE A C 1
ATOM 965 O O . ILE A 1 117 ? 12.256 5.180 -13.631 1.00 81.19 117 ILE A O 1
ATOM 969 N N . ASN A 1 118 ? 10.206 4.436 -14.127 1.00 84.94 118 ASN A N 1
ATOM 970 C CA . ASN A 1 118 ? 9.588 5.745 -14.137 1.00 84.94 118 ASN A CA 1
ATOM 971 C C . ASN A 1 118 ? 9.491 6.324 -12.719 1.00 84.94 118 ASN A C 1
ATOM 973 O O . ASN A 1 118 ? 8.746 5.832 -11.870 1.00 84.94 118 ASN A O 1
ATOM 977 N N . TRP A 1 119 ? 10.188 7.432 -12.481 1.00 84.88 119 TRP A N 1
ATOM 978 C CA . TRP A 1 119 ? 10.155 8.147 -11.205 1.00 84.88 119 TRP A CA 1
ATOM 979 C C . TRP A 1 119 ? 8.749 8.600 -10.800 1.00 84.88 119 TRP A C 1
ATOM 981 O O . TRP A 1 119 ? 8.420 8.567 -9.615 1.00 84.88 119 TRP A O 1
ATOM 991 N N . VAL A 1 120 ? 7.891 8.958 -11.763 1.00 87.69 120 VAL A N 1
ATOM 992 C CA . VAL A 1 120 ? 6.500 9.359 -11.493 1.00 87.69 120 VAL A CA 1
ATOM 993 C C . VAL A 1 120 ? 5.696 8.174 -10.950 1.00 87.69 120 VAL A C 1
ATOM 995 O O . VAL A 1 120 ? 4.923 8.331 -10.002 1.00 87.69 120 VAL A O 1
ATOM 998 N N . PHE A 1 121 ? 5.928 6.971 -11.488 1.00 87.25 121 PHE A N 1
ATOM 999 C CA . PHE A 1 121 ? 5.309 5.743 -10.991 1.00 87.25 121 PHE A CA 1
ATOM 1000 C C . PHE A 1 121 ? 5.738 5.473 -9.542 1.00 87.25 121 PHE A C 1
ATOM 1002 O O . PHE A 1 121 ? 4.894 5.368 -8.650 1.00 87.25 121 PHE A O 1
ATOM 1009 N N . THR A 1 122 ? 7.046 5.473 -9.277 1.00 89.19 122 THR A N 1
ATOM 1010 C CA . THR A 1 122 ? 7.612 5.253 -7.936 1.00 89.19 122 THR A CA 1
ATOM 1011 C C . THR A 1 122 ? 7.105 6.277 -6.913 1.00 89.19 122 THR A C 1
ATOM 1013 O O . THR A 1 122 ? 6.755 5.915 -5.785 1.00 89.19 122 THR A O 1
ATOM 1016 N N . LEU A 1 123 ? 7.001 7.551 -7.305 1.00 91.38 123 LEU A N 1
ATOM 1017 C CA . LEU A 1 123 ? 6.478 8.620 -6.452 1.00 91.38 123 LEU A CA 1
ATOM 1018 C C . LEU A 1 123 ? 5.003 8.382 -6.105 1.00 91.38 123 LEU A C 1
ATOM 1020 O O . LEU A 1 123 ? 4.620 8.453 -4.938 1.00 91.38 123 LEU A O 1
ATOM 1024 N N . SER A 1 124 ? 4.178 8.055 -7.101 1.00 90.81 124 SER A N 1
ATOM 1025 C CA . SER A 1 124 ? 2.746 7.811 -6.900 1.00 90.81 124 SER A CA 1
ATOM 1026 C C . SER A 1 124 ? 2.472 6.608 -5.982 1.00 90.81 124 SER A C 1
ATOM 1028 O O . SER A 1 124 ? 1.654 6.710 -5.065 1.00 90.81 124 SER A O 1
ATOM 1030 N N . MET A 1 125 ? 3.227 5.514 -6.140 1.00 90.94 125 MET A N 1
ATOM 1031 C CA . MET A 1 125 ? 3.206 4.349 -5.244 1.00 90.94 125 MET A CA 1
ATOM 1032 C C . MET A 1 125 ? 3.622 4.717 -3.816 1.00 90.94 125 MET A C 1
ATOM 1034 O O . MET A 1 125 ? 2.986 4.296 -2.849 1.00 90.94 125 MET A O 1
ATOM 1038 N N . SER A 1 126 ? 4.655 5.550 -3.669 1.00 92.94 126 SER A N 1
ATOM 1039 C CA . SER A 1 126 ? 5.110 6.025 -2.357 1.00 92.94 126 SER A CA 1
ATOM 1040 C C . SER A 1 126 ? 4.028 6.847 -1.652 1.00 92.94 126 SER A C 1
ATOM 1042 O O . SER A 1 126 ? 3.755 6.629 -0.471 1.00 92.94 126 SER A O 1
ATOM 1044 N N . ILE A 1 127 ? 3.341 7.731 -2.384 1.00 94.06 127 ILE A N 1
ATOM 1045 C CA . ILE A 1 127 ? 2.206 8.509 -1.868 1.00 94.06 127 ILE A CA 1
ATOM 1046 C C . ILE A 1 127 ? 1.055 7.581 -1.446 1.00 94.06 127 ILE A C 1
ATOM 1048 O O . ILE A 1 127 ?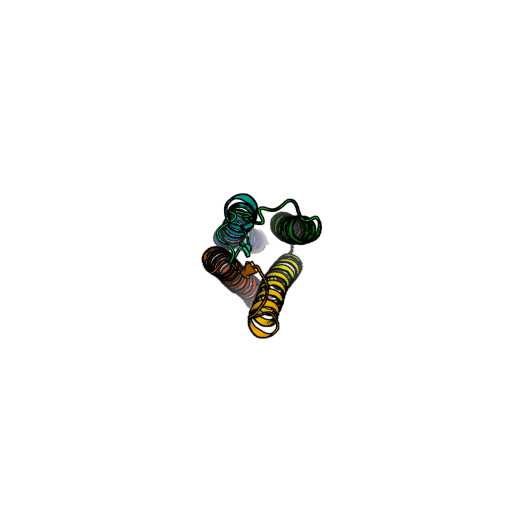 0.476 7.766 -0.373 1.00 94.06 127 ILE A O 1
ATOM 1052 N N . ALA A 1 128 ? 0.749 6.543 -2.229 1.00 92.81 128 ALA A N 1
ATOM 1053 C CA . ALA A 1 128 ? -0.251 5.544 -1.850 1.00 92.81 128 ALA A CA 1
ATOM 1054 C C . ALA A 1 128 ? 0.119 4.810 -0.545 1.00 92.81 128 ALA A C 1
ATOM 1056 O O . ALA A 1 128 ? -0.747 4.597 0.315 1.00 92.81 128 ALA A O 1
ATOM 1057 N N . GLY A 1 129 ? 1.402 4.484 -0.363 1.00 92.88 129 GLY A N 1
ATOM 1058 C CA . GLY A 1 129 ? 1.943 3.920 0.875 1.00 92.88 129 GLY A CA 1
ATOM 1059 C C . GLY A 1 129 ? 1.796 4.859 2.078 1.00 92.88 129 GLY A C 1
ATOM 1060 O O . GLY A 1 129 ? 1.406 4.413 3.160 1.00 92.88 129 GLY A O 1
ATOM 1061 N N . LEU A 1 130 ? 2.016 6.167 1.896 1.00 95.00 130 LEU A N 1
ATOM 1062 C CA . LEU A 1 130 ? 1.796 7.173 2.944 1.00 95.00 130 LEU A CA 1
ATOM 1063 C C . LEU A 1 130 ? 0.329 7.220 3.394 1.00 95.00 130 LEU A C 1
ATOM 1065 O O . LEU A 1 130 ? 0.055 7.272 4.595 1.00 95.00 130 LEU A O 1
ATOM 1069 N N . PHE A 1 131 ? -0.628 7.131 2.466 1.00 93.31 131 PHE A N 1
ATOM 1070 C CA . PHE A 1 131 ? -2.046 7.064 2.831 1.00 93.31 131 PHE A CA 1
ATOM 1071 C C . PHE A 1 131 ? -2.396 5.796 3.614 1.00 93.31 131 PHE A C 1
ATOM 1073 O O . PHE A 1 131 ? -3.129 5.878 4.601 1.00 93.31 131 PHE A O 1
ATOM 1080 N N . LEU A 1 132 ? -1.827 4.639 3.262 1.00 92.38 132 LEU A N 1
ATOM 1081 C CA . LEU A 1 132 ? -1.990 3.416 4.061 1.00 92.38 132 LEU A CA 1
ATOM 1082 C C . LEU A 1 132 ? -1.348 3.540 5.444 1.00 92.38 132 LEU A C 1
ATOM 1084 O O . LEU A 1 132 ? -1.895 3.033 6.424 1.00 92.38 132 LEU A O 1
ATOM 1088 N N . PHE A 1 133 ? -0.224 4.246 5.559 1.00 94.44 133 PHE A N 1
ATOM 1089 C CA . PHE A 1 133 ? 0.395 4.518 6.853 1.00 94.44 133 PHE A CA 1
ATOM 1090 C C . PHE A 1 133 ? -0.516 5.375 7.743 1.00 94.44 133 PHE A C 1
ATOM 1092 O O . PHE A 1 133 ? -0.699 5.064 8.924 1.00 94.44 133 PHE A O 1
ATOM 1099 N N . LEU A 1 134 ? -1.139 6.411 7.173 1.00 92.38 134 LEU A N 1
ATOM 1100 C CA . LEU A 1 134 ? -2.134 7.235 7.862 1.00 92.38 134 LEU A CA 1
ATOM 1101 C C . LEU A 1 134 ? -3.373 6.419 8.247 1.00 92.38 134 LEU A C 1
ATOM 1103 O O . LEU A 1 134 ? -3.834 6.520 9.386 1.00 92.38 134 LEU A O 1
ATOM 1107 N N . ALA A 1 135 ? -3.857 5.554 7.350 1.00 90.88 135 ALA A N 1
ATOM 1108 C CA . ALA A 1 135 ? -4.946 4.625 7.640 1.00 90.88 135 ALA A CA 1
ATOM 1109 C C . ALA A 1 135 ? -4.598 3.726 8.833 1.00 90.88 135 ALA A C 1
ATOM 1111 O O . ALA A 1 135 ? -5.368 3.647 9.786 1.00 90.88 135 ALA A O 1
ATOM 1112 N N . LYS A 1 136 ? -3.405 3.118 8.833 1.00 92.88 136 LYS A N 1
ATOM 1113 C CA . LYS A 1 136 ? -2.904 2.278 9.930 1.00 92.88 136 LYS A CA 1
ATOM 1114 C C . LYS A 1 136 ? -2.880 3.034 11.256 1.00 92.88 136 LYS A C 1
ATOM 1116 O O . LYS A 1 136 ? -3.345 2.505 12.264 1.00 92.88 136 LYS A O 1
ATOM 1121 N N . LYS A 1 137 ? -2.336 4.257 11.268 1.00 90.62 137 LYS A N 1
ATOM 1122 C CA . LYS A 1 137 ? -2.257 5.090 12.477 1.00 90.62 137 LYS A CA 1
ATOM 1123 C C . LYS A 1 137 ? -3.651 5.401 13.020 1.00 90.62 137 LYS A C 1
ATOM 1125 O O . LYS A 1 137 ? -3.867 5.294 14.223 1.00 90.62 137 LYS A O 1
ATOM 1130 N N . ALA A 1 138 ? -4.588 5.730 12.135 1.00 87.12 138 ALA A N 1
ATOM 1131 C CA . ALA A 1 138 ? -5.969 5.972 12.513 1.00 87.12 138 ALA A CA 1
ATOM 1132 C C . ALA A 1 138 ? -6.654 4.699 13.050 1.00 87.12 138 ALA A C 1
ATOM 1134 O O . ALA A 1 138 ? -7.360 4.797 14.042 1.00 87.12 138 ALA A O 1
ATOM 1135 N N . ILE A 1 139 ? -6.434 3.515 12.455 1.00 87.50 139 ILE A N 1
ATOM 1136 C CA . ILE A 1 139 ? -6.997 2.230 12.940 1.00 87.50 139 ILE A CA 1
ATOM 1137 C C . ILE A 1 139 ? -6.485 1.883 14.331 1.00 87.50 139 ILE A C 1
ATOM 1139 O O . ILE A 1 139 ? -7.278 1.535 15.202 1.00 87.50 139 ILE A O 1
ATOM 1143 N N . ARG A 1 140 ? -5.176 2.023 14.558 1.00 88.31 140 ARG A N 1
ATOM 1144 C CA . ARG A 1 140 ? -4.583 1.730 15.864 1.00 88.31 140 ARG A CA 1
ATOM 1145 C C . ARG A 1 140 ? -5.112 2.664 16.953 1.00 88.31 140 ARG A C 1
ATOM 1147 O O . ARG A 1 140 ? -5.446 2.197 18.030 1.00 88.31 140 ARG A O 1
ATOM 1154 N N . HIS A 1 141 ? -5.241 3.956 16.654 1.00 85.75 141 HIS A N 1
ATOM 1155 C CA . HIS A 1 141 ? -5.764 4.919 17.622 1.00 85.75 141 HIS A CA 1
ATOM 1156 C C . HIS A 1 141 ? -7.194 4.586 18.073 1.00 85.75 141 HIS A C 1
ATOM 1158 O O . HIS A 1 141 ? -7.501 4.671 19.260 1.00 85.75 141 HIS A O 1
ATOM 1164 N N . ASP A 1 142 ? -8.048 4.162 17.142 1.00 83.88 142 ASP A N 1
ATOM 1165 C CA . ASP A 1 142 ? -9.417 3.753 17.461 1.00 83.88 142 ASP A CA 1
ATOM 1166 C C . ASP A 1 142 ? -9.461 2.488 18.315 1.00 83.88 142 ASP A C 1
ATOM 1168 O O . ASP A 1 142 ? -10.268 2.383 19.237 1.00 83.88 142 ASP A O 1
ATOM 1172 N N . GLU A 1 143 ? -8.599 1.519 18.012 1.00 84.00 143 GLU A N 1
ATOM 1173 C CA . GLU A 1 143 ? -8.479 0.293 18.795 1.00 84.00 143 GLU A CA 1
ATOM 1174 C C . GLU A 1 143 ? -8.002 0.591 20.225 1.00 84.00 143 GLU A C 1
ATOM 1176 O O . GLU A 1 143 ? -8.579 0.085 21.189 1.00 84.00 143 GLU A O 1
ATOM 1181 N N . ASP A 1 144 ? -7.023 1.485 20.378 1.00 84.75 144 ASP A N 1
ATOM 1182 C CA . ASP A 1 144 ? -6.518 1.923 21.680 1.00 84.75 144 ASP A CA 1
ATOM 1183 C C . ASP A 1 144 ? -7.596 2.646 22.506 1.00 84.75 144 ASP A C 1
ATOM 1185 O O . ASP A 1 144 ? -7.680 2.442 23.719 1.00 84.75 144 ASP A O 1
ATOM 1189 N N . LEU A 1 145 ? -8.459 3.444 21.865 1.00 82.69 145 LEU A N 1
ATOM 1190 C CA . LEU A 1 145 ? -9.578 4.117 22.530 1.00 82.69 145 LEU A CA 1
ATOM 1191 C C . LEU A 1 145 ? -10.635 3.124 23.036 1.00 82.69 145 LEU A C 1
ATOM 1193 O O . LEU A 1 145 ? -11.139 3.258 24.149 1.00 82.69 145 LEU A O 1
ATOM 1197 N N . ILE A 1 146 ? -10.964 2.103 22.241 1.00 79.75 146 ILE A N 1
ATOM 1198 C CA . ILE A 1 146 ? -11.898 1.049 22.664 1.00 79.75 146 ILE A CA 1
ATOM 1199 C C . ILE A 1 146 ? -11.311 0.275 23.849 1.00 79.75 146 ILE A C 1
ATOM 1201 O O . ILE A 1 146 ? -12.007 -0.009 24.827 1.00 79.75 146 ILE A O 1
ATOM 1205 N N . ASN A 1 147 ? -10.016 -0.032 23.787 1.00 78.94 147 ASN A N 1
ATOM 1206 C CA . ASN A 1 147 ? -9.321 -0.756 24.841 1.00 78.94 147 ASN A CA 1
ATOM 1207 C C . ASN A 1 147 ? -9.211 0.058 26.136 1.00 78.94 147 ASN A C 1
ATOM 1209 O O . ASN A 1 147 ? -9.359 -0.512 27.215 1.00 78.94 147 ASN A O 1
ATOM 1213 N N . SER A 1 148 ? -8.984 1.372 26.059 1.00 81.69 148 SER A N 1
ATOM 1214 C CA . SER A 1 148 ? -8.914 2.226 27.250 1.00 81.69 148 SER A CA 1
ATOM 1215 C C . SER A 1 148 ? -10.267 2.340 27.957 1.00 81.69 148 SER A C 1
ATOM 1217 O O . SER A 1 148 ? -10.313 2.242 29.180 1.00 81.69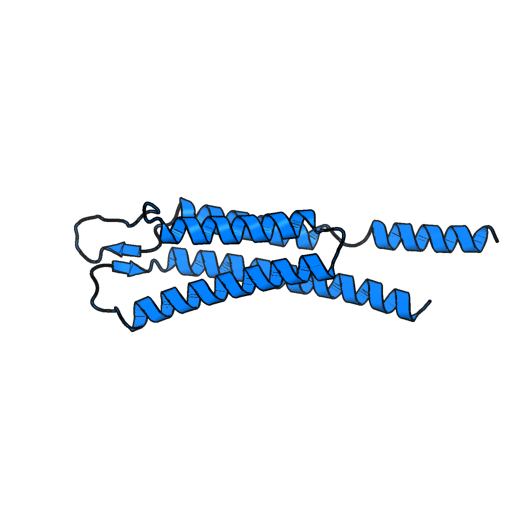 148 SER A O 1
ATOM 1219 N N . ILE A 1 149 ? -11.369 2.433 27.206 1.00 77.19 149 ILE A N 1
ATOM 1220 C CA . ILE A 1 149 ? -12.731 2.413 27.763 1.00 77.19 149 ILE A CA 1
ATOM 1221 C C . ILE A 1 149 ? -13.030 1.059 28.415 1.00 77.19 149 ILE A C 1
ATOM 1223 O O . ILE A 1 149 ? -13.593 1.016 29.506 1.00 77.19 149 ILE A O 1
ATOM 1227 N N . ASN A 1 150 ? -12.633 -0.048 27.783 1.00 75.50 150 ASN A N 1
ATOM 1228 C CA . ASN A 1 150 ? -12.830 -1.382 28.352 1.00 75.50 150 ASN A CA 1
ATOM 1229 C C . ASN A 1 150 ? -12.038 -1.606 29.647 1.00 75.50 150 ASN A C 1
ATOM 1231 O O . ASN A 1 150 ? -12.499 -2.364 30.485 1.00 75.50 150 ASN A O 1
ATOM 1235 N N . ARG A 1 151 ? -10.881 -0.954 29.828 1.00 77.25 151 ARG A N 1
ATOM 1236 C CA . ARG A 1 151 ? -10.104 -1.012 31.082 1.00 77.25 151 ARG A CA 1
ATOM 1237 C C . ARG A 1 151 ? -10.728 -0.220 32.234 1.00 77.25 151 ARG A C 1
ATOM 1239 O O . ARG A 1 151 ? -10.363 -0.454 33.378 1.00 77.25 151 ARG A O 1
ATOM 1246 N N . LEU A 1 152 ? -11.587 0.753 31.928 1.00 69.81 152 LEU A N 1
ATOM 1247 C CA . LEU A 1 152 ? -12.301 1.570 32.917 1.00 69.81 152 LEU A CA 1
ATOM 1248 C C . LEU A 1 152 ? -13.640 0.950 33.345 1.00 69.81 152 LEU A C 1
ATOM 1250 O O . LEU A 1 152 ? -14.242 1.432 34.303 1.00 69.81 152 LEU A O 1
ATOM 1254 N N . ARG A 1 153 ? -14.120 -0.062 32.614 1.00 63.94 153 ARG A N 1
ATOM 1255 C CA . ARG A 1 153 ? -15.248 -0.907 33.023 1.00 63.94 153 ARG A CA 1
ATOM 1256 C C . ARG A 1 153 ? -14.794 -1.948 34.031 1.00 63.94 153 ARG A C 1
ATOM 1258 O O . ARG A 1 153 ? -15.620 -2.234 34.920 1.00 63.94 153 ARG A O 1
#

Secondary structure (DSSP, 8-state):
-HHHHHHHHHHHHHHHHSS-HHHHHHHHHHHHHHHHHHHHS-SEEESSSS--EE-S-SHHHHHHHHHHHHHHHHHHHGGG-HHHHHHHHHHHHHHHHHHHHHHHHHHHHTTTSSEEE-HHHHHHHHHHHHHHHHHHHHHHHHHHHHHHHHHH-

pLDDT: mean 77.98, std 14.42, range [49.16, 95.0]

Sequence (153 aa):
MQVYNILFNNNTYIAKNMIQRKQTLYIILSTILVICSMVCIPYAISNSNLDHKLLIKDSAALIWLIFFCIFSLIAIFKFKNRPQQLYYVQGNLLGIISLLLILYAYNLYYTQLTYIINWVFTLSMSIAGLFLFLAKKAIRHDEDLINSINRLR

Radius of gyration: 20.81 Å; chains: 1; bounding box: 56×20×67 Å

Foldseek 3Di:
DVVVCVVVVVVVVCLVVDDQPLLLVLLVVLLVLLVCLLQPPQQKAFPDPPGPRNRPPDPVSVVLNVLLNVLSVVLNVCSVPLVSNLVSLVVSLVSLVVVLVVLVVCCVVPVPDRIHGDPVSSVSSVVSSVSSVVSNVSSVVSVVVVVVVVVVD